Protein AF-A0A8J4CF54-F1 (afdb_monomer_lite)

Secondary structure (DSSP, 8-state):
-HHHHHHHTT-EEEEEEE-SSEEEEEEEEEETTEEEEEEEEEETT-S--EEEEEESSTTS--TTHHHHHHHHHHHHHTPPP----------SSS---S--PPSPPPPS-S------------

Foldseek 3Di:
DLVVLQVVLVKDFPDWDDDPFWTKTKIWHQDPQGIKIKIWIGGHPDPDIDMDIDGPDPPDDPVCPVVVSVVSSCVVVVHDDDPPPQVPPPPDDDDDDPDRDDDDDPPPDPPPPPPPDDDDDD

InterPro domains:
  IPR010865 Protein of unknown function DUF1499 [PF07386] (4-77)

pLDDT: mean 75.65, std 20.2, range [38.56, 96.75]

Sequence (122 aa):
MLAQAVEHLGGDVQKLEAGTSYGYVYVTWTSWQGTDDVEFLLPDGDNTVVLRSAARVQGVSDLGRNERRLEQIRLKLGWEEVPILRNRRRALFIVESPWDSFGPVPPTDPDYRYGIDLDEAQ

Structure (mmCIF, N/CA/C/O backbone):
data_AF-A0A8J4CF54-F1
#
_entry.id   AF-A0A8J4CF54-F1
#
loop_
_atom_site.group_PDB
_atom_site.id
_atom_site.type_symbol
_atom_site.label_atom_id
_atom_site.label_alt_id
_atom_site.label_comp_id
_atom_site.label_asym_id
_atom_site.label_entity_id
_atom_site.label_seq_id
_atom_site.pdbx_PDB_ins_code
_atom_site.Cartn_x
_atom_site.Cartn_y
_atom_site.Cartn_z
_atom_site.occupancy
_atom_site.B_iso_or_equiv
_atom_site.auth_seq_id
_atom_site.auth_comp_id
_atom_site.auth_asym_id
_atom_site.auth_atom_id
_atom_site.pdbx_PDB_model_num
ATOM 1 N N . MET A 1 1 ? 5.216 -1.254 14.827 1.00 82.94 1 MET A N 1
ATOM 2 C CA . MET A 1 1 ? 5.050 -2.564 14.161 1.00 82.94 1 MET A CA 1
ATOM 3 C C . MET A 1 1 ? 5.186 -2.452 12.643 1.00 82.94 1 MET A C 1
ATOM 5 O O . MET A 1 1 ? 6.191 -2.928 12.140 1.00 82.94 1 MET A O 1
ATOM 9 N N . LEU A 1 2 ? 4.278 -1.776 11.918 1.00 90.62 2 LEU A N 1
ATOM 10 C CA . LEU A 1 2 ? 4.358 -1.643 10.446 1.00 90.62 2 LEU A CA 1
ATOM 11 C C . LEU A 1 2 ? 5.651 -0.966 9.951 1.00 90.62 2 LEU A C 1
ATOM 13 O O . LEU A 1 2 ? 6.373 -1.565 9.163 1.00 90.62 2 LEU A O 1
ATOM 17 N N . ALA A 1 3 ? 5.983 0.228 10.456 1.00 91.81 3 ALA A N 1
ATOM 18 C CA . ALA A 1 3 ? 7.208 0.943 10.070 1.00 91.81 3 ALA A CA 1
ATOM 19 C C . ALA A 1 3 ? 8.478 0.090 10.279 1.00 91.81 3 ALA A C 1
ATOM 21 O O . ALA A 1 3 ? 9.272 -0.081 9.367 1.00 91.81 3 ALA A O 1
ATOM 22 N N . GLN A 1 4 ? 8.593 -0.572 11.433 1.00 92.88 4 GLN A N 1
ATOM 23 C CA . GLN A 1 4 ? 9.707 -1.482 11.732 1.00 92.88 4 GLN A CA 1
ATOM 24 C C . GLN A 1 4 ? 9.745 -2.710 10.806 1.00 92.88 4 GLN A C 1
ATOM 26 O O . GLN A 1 4 ? 10.817 -3.195 10.442 1.00 92.88 4 GLN A O 1
ATOM 31 N N . ALA A 1 5 ? 8.582 -3.263 10.442 1.00 93.69 5 ALA A N 1
ATOM 32 C CA . ALA A 1 5 ? 8.504 -4.390 9.516 1.00 93.69 5 ALA A CA 1
ATOM 33 C C . ALA A 1 5 ? 8.993 -3.992 8.120 1.00 93.69 5 ALA A C 1
ATOM 35 O O . ALA A 1 5 ? 9.751 -4.739 7.504 1.00 93.69 5 ALA A O 1
ATOM 36 N N . VAL A 1 6 ? 8.604 -2.799 7.676 1.00 94.81 6 VAL A N 1
ATOM 37 C CA . VAL A 1 6 ? 9.031 -2.177 6.424 1.00 94.81 6 VAL A CA 1
ATOM 38 C C . VAL A 1 6 ? 10.539 -1.913 6.403 1.00 94.81 6 VAL A C 1
ATOM 40 O O . VAL A 1 6 ? 11.215 -2.349 5.472 1.00 94.81 6 VAL A O 1
ATOM 43 N N . GLU A 1 7 ? 11.074 -1.260 7.434 1.00 94.81 7 GLU A N 1
ATOM 44 C CA . GLU A 1 7 ? 12.502 -0.931 7.546 1.00 94.81 7 GLU A CA 1
ATOM 45 C C . GLU A 1 7 ? 13.366 -2.193 7.529 1.00 94.81 7 GLU A C 1
ATOM 47 O O . GLU A 1 7 ? 14.383 -2.267 6.842 1.00 94.81 7 GLU A O 1
ATOM 52 N N . HIS A 1 8 ? 12.919 -3.249 8.212 1.00 94.38 8 HIS A N 1
ATOM 53 C CA . HIS A 1 8 ? 13.605 -4.537 8.191 1.00 94.38 8 HIS A CA 1
ATOM 54 C C . HIS A 1 8 ? 13.652 -5.186 6.800 1.00 94.38 8 HIS A C 1
ATOM 56 O O . HIS A 1 8 ? 14.567 -5.953 6.513 1.00 94.38 8 HIS A O 1
ATOM 62 N N . LEU A 1 9 ? 12.674 -4.900 5.941 1.00 94.12 9 LEU A N 1
ATOM 63 C CA . LEU A 1 9 ? 12.641 -5.361 4.551 1.00 94.12 9 LEU A CA 1
ATOM 64 C C . LEU A 1 9 ? 13.343 -4.375 3.599 1.00 94.12 9 LEU A C 1
ATOM 66 O O . LEU A 1 9 ? 13.176 -4.465 2.382 1.00 94.12 9 LEU A O 1
ATOM 70 N N . GLY A 1 10 ? 14.120 -3.428 4.136 1.00 94.75 10 GLY A N 1
ATOM 71 C CA . GLY A 1 10 ? 14.908 -2.459 3.373 1.00 94.75 10 GLY A CA 1
ATOM 72 C C . GLY A 1 10 ? 14.102 -1.292 2.804 1.00 94.75 10 GLY A C 1
ATOM 73 O O . GLY A 1 10 ? 14.557 -0.662 1.851 1.00 94.75 10 GLY A O 1
ATOM 74 N N . GLY A 1 11 ? 12.898 -1.048 3.327 1.00 95.00 11 GLY A N 1
ATOM 75 C CA . GLY A 1 11 ? 12.073 0.092 2.938 1.00 95.00 11 GLY A CA 1
ATOM 76 C C . GLY A 1 11 ? 12.439 1.334 3.730 1.00 95.00 11 GLY A C 1
ATOM 77 O O . GLY A 1 11 ? 12.752 1.244 4.913 1.00 95.00 11 GLY A O 1
ATOM 78 N N . ASP A 1 12 ? 12.367 2.489 3.083 1.00 96.62 12 ASP A N 1
ATOM 79 C CA . ASP A 1 12 ? 12.580 3.787 3.713 1.00 96.62 12 ASP A CA 1
ATOM 80 C C . ASP A 1 12 ? 11.232 4.476 3.939 1.00 96.62 12 ASP A C 1
ATOM 82 O O . ASP A 1 12 ? 10.486 4.729 2.983 1.00 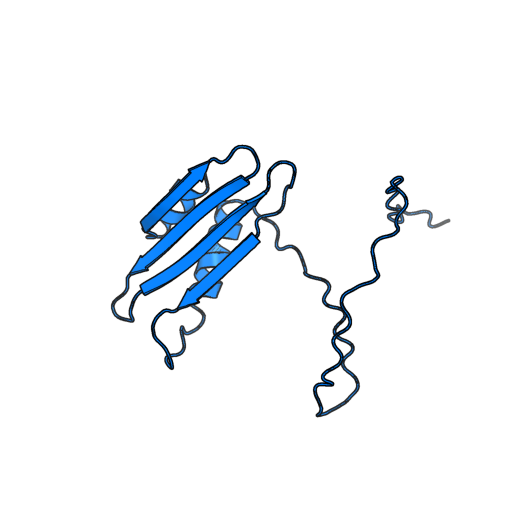96.62 12 ASP A O 1
ATOM 86 N N . VAL A 1 13 ? 10.893 4.738 5.204 1.00 96.56 13 VAL A N 1
ATOM 87 C CA . VAL A 1 13 ? 9.625 5.369 5.591 1.00 96.56 13 VAL A CA 1
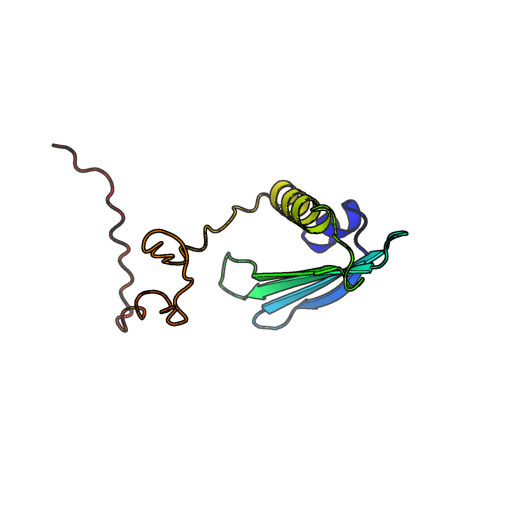ATOM 88 C C . VAL A 1 13 ? 9.731 6.870 5.348 1.00 96.56 13 VAL A C 1
ATOM 90 O O . VAL A 1 13 ? 10.333 7.607 6.121 1.00 96.56 13 VAL A O 1
ATOM 93 N N . GLN A 1 14 ? 9.104 7.331 4.271 1.00 95.81 14 GLN A N 1
ATOM 94 C CA . GLN A 1 14 ? 9.120 8.735 3.862 1.00 95.81 14 GLN A CA 1
ATOM 95 C C . GLN A 1 14 ? 8.110 9.581 4.639 1.00 95.81 14 GLN A C 1
ATOM 97 O O . GLN A 1 14 ? 8.338 10.764 4.890 1.00 95.81 14 GLN A O 1
ATOM 102 N N . LYS A 1 15 ? 6.954 8.999 4.978 1.00 92.56 15 LYS A N 1
ATOM 103 C CA . LYS A 1 15 ? 5.883 9.697 5.694 1.00 92.56 15 LYS A CA 1
ATOM 104 C C . LYS A 1 15 ? 5.213 8.756 6.676 1.00 92.56 15 LYS A C 1
ATOM 106 O O . LYS A 1 15 ? 4.868 7.630 6.325 1.00 92.56 15 LYS A O 1
ATOM 111 N N . LEU A 1 16 ? 4.992 9.257 7.883 1.00 94.06 16 LEU A N 1
ATOM 112 C CA . LEU A 1 16 ? 4.225 8.598 8.927 1.00 94.06 16 LEU A CA 1
ATOM 113 C C . LEU A 1 16 ? 3.257 9.629 9.506 1.00 94.06 16 LEU A C 1
ATOM 115 O O . LEU A 1 16 ? 3.684 10.603 10.122 1.00 94.06 16 LEU A O 1
ATOM 119 N N . GLU A 1 17 ? 1.964 9.423 9.298 1.00 89.81 17 GLU A N 1
ATOM 120 C CA . GLU A 1 17 ? 0.910 10.268 9.852 1.00 89.81 17 GLU A CA 1
ATOM 121 C C . GLU A 1 17 ? 0.014 9.439 10.763 1.00 89.81 17 GLU A C 1
ATOM 123 O O . GLU A 1 17 ? -0.466 8.371 10.387 1.00 89.81 17 GLU A O 1
ATOM 128 N N . ALA A 1 18 ? -0.215 9.953 11.966 1.00 87.12 18 ALA A N 1
ATOM 129 C CA . ALA A 1 18 ? -1.212 9.448 12.896 1.00 87.12 18 ALA A CA 1
ATOM 130 C C . ALA A 1 18 ? -2.298 10.520 13.020 1.00 87.12 18 ALA A C 1
ATOM 132 O O . ALA A 1 18 ? -2.208 11.429 13.846 1.00 87.12 18 ALA A O 1
ATOM 133 N N . GLY A 1 19 ? -3.268 10.465 12.111 1.00 80.19 19 GLY A N 1
ATOM 134 C CA . GLY A 1 19 ? -4.457 11.301 12.160 1.00 80.19 19 GLY A CA 1
ATOM 135 C C . GLY A 1 19 ? -5.432 10.818 13.231 1.00 80.19 19 GLY A C 1
ATOM 136 O O . GLY A 1 19 ? -5.297 9.732 13.787 1.00 80.19 19 GLY A O 1
ATOM 137 N N . THR A 1 20 ? -6.453 11.627 13.508 1.00 79.44 20 THR A N 1
ATOM 138 C CA . THR A 1 20 ? -7.489 11.284 14.496 1.00 79.44 20 THR A CA 1
ATOM 139 C C . THR A 1 20 ? -8.341 10.088 14.069 1.00 79.44 20 THR A C 1
ATOM 141 O O . THR A 1 20 ? -8.840 9.380 14.928 1.00 79.44 20 THR A O 1
ATOM 144 N N . SER A 1 21 ? -8.507 9.873 12.761 1.00 83.38 21 SER A N 1
ATOM 145 C CA . SER A 1 21 ? -9.370 8.829 12.191 1.00 83.38 21 SER A CA 1
ATOM 146 C C . SER A 1 21 ? -8.646 7.885 11.226 1.00 83.38 21 SER A C 1
ATOM 148 O O . SER A 1 21 ? -9.288 7.076 10.558 1.00 83.38 21 SER A O 1
ATOM 150 N N . TYR A 1 22 ? -7.323 8.013 11.090 1.00 85.81 22 TYR A N 1
ATOM 151 C CA . TYR A 1 22 ? -6.526 7.135 10.239 1.00 85.81 22 TYR A CA 1
ATOM 152 C C . TYR A 1 22 ? -5.038 7.193 10.593 1.00 85.81 22 TYR A C 1
ATOM 154 O O . TYR A 1 22 ? -4.504 8.239 10.960 1.00 85.81 22 TYR A O 1
ATOM 162 N N . GLY A 1 23 ? -4.346 6.079 10.396 1.00 89.31 23 GLY A N 1
ATOM 163 C CA . GLY A 1 23 ? -2.905 6.031 10.205 1.00 89.31 23 GLY A CA 1
ATOM 164 C C . GLY A 1 23 ? -2.567 6.022 8.718 1.00 89.31 23 GLY A C 1
ATOM 165 O O . GLY A 1 23 ? -3.253 5.386 7.920 1.00 89.31 23 GLY A O 1
ATOM 166 N N . TYR A 1 24 ? -1.499 6.707 8.331 1.00 92.62 24 TYR A N 1
ATOM 167 C CA . TYR A 1 24 ? -0.976 6.660 6.970 1.00 92.62 24 TYR A CA 1
ATOM 168 C C . TYR A 1 24 ? 0.539 6.476 6.987 1.00 92.62 24 TYR A C 1
ATOM 170 O O . TYR A 1 24 ? 1.255 7.160 7.723 1.00 92.62 24 TYR A O 1
ATOM 178 N N . VAL A 1 25 ? 1.029 5.540 6.176 1.00 95.06 25 VAL A N 1
ATOM 179 C CA . VAL A 1 25 ? 2.459 5.264 6.023 1.00 95.06 25 VAL A CA 1
ATOM 180 C C . VAL A 1 25 ? 2.810 5.252 4.546 1.00 95.06 25 VAL A C 1
ATOM 182 O O . VAL A 1 25 ? 2.261 4.466 3.777 1.00 95.06 25 VAL A O 1
ATOM 185 N N . TYR A 1 26 ? 3.753 6.101 4.161 1.00 95.94 26 TYR A N 1
ATOM 186 C CA . TYR A 1 26 ? 4.313 6.142 2.819 1.00 95.94 26 TYR A CA 1
ATOM 187 C C . TYR A 1 26 ? 5.754 5.658 2.851 1.00 95.94 26 TYR A C 1
ATOM 189 O O . TYR A 1 26 ? 6.563 6.119 3.663 1.00 95.94 26 TYR A O 1
ATOM 197 N N . VAL A 1 27 ? 6.065 4.723 1.962 1.00 96.75 27 VAL A N 1
ATOM 198 C CA . VAL A 1 27 ? 7.330 4.001 1.959 1.00 96.75 27 VAL A CA 1
ATOM 199 C C . VAL A 1 27 ? 7.881 3.912 0.550 1.00 96.75 27 VAL A C 1
ATOM 201 O O . VAL A 1 27 ? 7.140 3.692 -0.409 1.00 96.75 27 VAL A O 1
ATOM 204 N N . THR A 1 28 ? 9.200 4.006 0.437 1.00 96.06 28 THR A N 1
ATOM 205 C CA . THR A 1 28 ? 9.920 3.773 -0.813 1.00 96.06 28 THR A CA 1
ATOM 206 C C . THR A 1 28 ? 10.969 2.681 -0.676 1.00 96.06 28 THR A C 1
ATOM 208 O O . THR A 1 28 ? 11.653 2.596 0.339 1.00 96.06 28 THR A O 1
ATOM 211 N N . TRP A 1 29 ? 11.169 1.903 -1.737 1.00 94.50 29 TRP A N 1
ATOM 212 C CA . TRP A 1 29 ? 12.330 1.028 -1.896 1.00 94.50 29 TRP A CA 1
ATOM 213 C C . TRP A 1 29 ? 13.136 1.479 -3.098 1.00 94.50 29 TRP A C 1
ATOM 215 O O . TRP A 1 29 ? 12.645 1.434 -4.224 1.00 94.50 29 TRP A O 1
ATOM 225 N N . THR A 1 30 ? 14.386 1.866 -2.873 1.00 91.69 30 THR A N 1
ATOM 226 C CA . THR A 1 30 ? 15.291 2.258 -3.954 1.00 91.69 30 THR A CA 1
ATOM 227 C C . THR A 1 30 ? 16.210 1.100 -4.307 1.00 91.69 30 THR A C 1
ATOM 229 O O . THR A 1 30 ? 16.880 0.524 -3.454 1.00 91.69 30 THR A O 1
ATOM 232 N N . SER A 1 31 ? 16.242 0.762 -5.590 1.00 85.94 31 SER A N 1
ATOM 233 C CA . SER A 1 31 ? 17.119 -0.256 -6.159 1.00 85.94 31 SER A CA 1
ATOM 234 C C . SER A 1 31 ? 17.827 0.290 -7.397 1.00 85.94 31 SER A C 1
ATOM 236 O O . SER A 1 31 ? 17.516 1.376 -7.886 1.00 85.94 31 SER A O 1
ATOM 238 N N . TRP A 1 32 ? 18.747 -0.492 -7.961 1.00 83.62 32 TRP A N 1
ATOM 239 C CA . TRP A 1 32 ? 19.384 -0.150 -9.235 1.00 83.62 32 TRP A CA 1
ATOM 240 C C . TRP A 1 32 ? 18.383 -0.051 -10.402 1.00 83.62 32 TRP A C 1
ATOM 242 O O . TRP A 1 32 ? 18.652 0.641 -11.378 1.00 83.62 32 TRP A O 1
ATOM 252 N N . GLN A 1 33 ? 17.223 -0.712 -10.296 1.00 80.56 33 GLN A N 1
ATOM 253 C CA . GLN A 1 33 ? 16.143 -0.673 -11.291 1.00 80.56 33 GLN A CA 1
ATOM 254 C C . GLN A 1 33 ? 15.166 0.484 -11.057 1.00 80.56 33 GLN A C 1
ATOM 256 O O . GLN A 1 33 ? 14.115 0.504 -11.684 1.00 80.56 33 GLN A O 1
ATOM 261 N N . GLY A 1 34 ? 15.475 1.410 -10.146 1.00 85.75 34 GLY A N 1
ATOM 262 C CA . GLY A 1 34 ? 14.625 2.538 -9.775 1.00 85.75 34 GLY A CA 1
ATOM 263 C C . GLY A 1 34 ? 13.949 2.372 -8.416 1.00 85.75 34 GLY A C 1
ATOM 264 O O . GLY A 1 34 ? 14.294 1.487 -7.625 1.00 85.75 34 GLY A O 1
ATOM 265 N N . THR A 1 35 ? 13.007 3.275 -8.145 1.00 90.50 35 THR A N 1
ATOM 266 C CA . THR A 1 35 ? 12.306 3.376 -6.863 1.00 90.50 35 THR A CA 1
ATOM 267 C C . THR A 1 35 ? 10.891 2.827 -6.981 1.00 90.50 35 THR A C 1
ATOM 269 O O . THR A 1 35 ? 10.129 3.244 -7.850 1.00 90.50 35 THR A O 1
ATOM 272 N N . ASP A 1 36 ? 10.533 1.921 -6.085 1.00 91.50 36 ASP A N 1
ATOM 273 C CA . ASP A 1 36 ? 9.162 1.461 -5.893 1.00 91.50 36 ASP A CA 1
ATOM 274 C C . ASP A 1 36 ? 8.544 2.248 -4.736 1.00 91.50 36 ASP A C 1
ATOM 276 O O . ASP A 1 36 ? 9.243 2.561 -3.767 1.00 91.50 36 ASP A O 1
ATOM 280 N N . ASP A 1 37 ? 7.251 2.542 -4.803 1.00 92.94 37 ASP A N 1
ATOM 281 C CA . ASP A 1 37 ? 6.503 3.117 -3.693 1.00 92.94 37 ASP A CA 1
ATOM 282 C C . ASP A 1 37 ? 5.351 2.232 -3.218 1.00 92.94 37 ASP A C 1
ATOM 284 O O . ASP A 1 37 ? 4.754 1.451 -3.966 1.00 92.94 37 ASP A O 1
ATOM 288 N N . VAL A 1 38 ? 5.072 2.344 -1.918 1.00 94.88 38 VAL A N 1
ATOM 289 C CA . VAL A 1 38 ? 3.936 1.713 -1.253 1.00 94.88 38 VAL A CA 1
ATOM 290 C C . VAL A 1 38 ? 3.298 2.706 -0.288 1.00 94.88 38 VAL A C 1
ATOM 292 O O . VAL A 1 38 ? 3.983 3.347 0.510 1.00 94.88 38 VAL A O 1
ATOM 295 N N . GLU A 1 39 ? 1.977 2.800 -0.344 1.00 94.81 39 GLU A N 1
ATOM 296 C CA . GLU A 1 39 ? 1.144 3.541 0.595 1.00 94.81 39 GLU A CA 1
ATOM 297 C C . GLU A 1 39 ? 0.300 2.563 1.410 1.00 94.81 39 GLU A C 1
ATOM 299 O O . GLU A 1 39 ? -0.341 1.671 0.847 1.00 94.81 39 GLU A O 1
ATOM 304 N N . PHE A 1 40 ? 0.268 2.767 2.724 1.00 94.12 40 PHE A N 1
ATOM 305 C CA . PHE A 1 40 ? -0.607 2.069 3.656 1.00 94.12 40 PHE A CA 1
ATOM 306 C C . PHE A 1 40 ? -1.551 3.077 4.298 1.00 94.12 40 PHE A C 1
ATOM 308 O O . PHE A 1 40 ? -1.100 4.050 4.904 1.00 94.12 40 PHE A O 1
ATOM 315 N N . LEU A 1 41 ? -2.848 2.818 4.205 1.00 92.25 41 LEU A N 1
ATOM 316 C CA . LEU A 1 41 ? -3.891 3.530 4.929 1.00 92.25 41 LEU A CA 1
ATOM 317 C C . LEU A 1 41 ? -4.505 2.566 5.946 1.00 92.25 41 LEU A C 1
ATOM 319 O O . LEU A 1 41 ? -4.980 1.492 5.581 1.00 92.25 41 LEU A O 1
ATOM 323 N N . LEU A 1 42 ? -4.474 2.965 7.211 1.00 90.94 42 LEU A N 1
ATOM 324 C CA . LEU A 1 42 ? -5.004 2.237 8.355 1.00 90.94 42 LEU A CA 1
ATOM 325 C C . LEU A 1 42 ? -6.204 3.036 8.881 1.00 90.94 42 LEU A C 1
ATOM 327 O O . LEU A 1 42 ? -5.989 3.989 9.631 1.00 90.94 42 LEU A O 1
ATOM 331 N N . PRO A 1 43 ? -7.440 2.750 8.447 1.00 85.81 43 PRO A N 1
ATOM 332 C CA . PRO A 1 43 ? -8.615 3.466 8.930 1.00 85.81 43 PRO A CA 1
ATOM 333 C C . PRO A 1 43 ? -8.808 3.231 10.432 1.00 85.81 43 PRO A C 1
ATOM 335 O O . PRO A 1 43 ? -8.562 2.135 10.930 1.00 85.81 43 PRO A O 1
ATOM 338 N N . ASP A 1 44 ? -9.249 4.253 11.162 1.00 82.06 44 ASP A N 1
ATOM 339 C CA . ASP A 1 44 ? -9.636 4.076 12.561 1.00 82.06 44 ASP A CA 1
ATOM 340 C C . ASP A 1 44 ? -10.922 3.243 12.667 1.00 82.06 44 ASP A C 1
ATOM 342 O O . ASP A 1 44 ? -11.836 3.378 11.851 1.00 82.06 44 ASP A O 1
ATOM 346 N N . GLY A 1 45 ? -10.985 2.368 13.671 1.00 81.19 45 GLY A N 1
ATOM 347 C CA . GLY A 1 45 ? -12.121 1.469 13.892 1.00 81.19 45 GLY A CA 1
ATOM 348 C C . GLY A 1 45 ? -12.282 0.326 12.878 1.00 81.19 45 GLY A C 1
ATOM 349 O O . GLY A 1 45 ? -13.280 -0.389 12.956 1.00 81.19 45 GLY A O 1
ATOM 350 N N . ASP A 1 46 ? -11.329 0.125 11.963 1.00 81.88 46 ASP A N 1
ATOM 351 C CA . ASP A 1 46 ? -11.313 -0.994 11.015 1.00 81.88 46 ASP A CA 1
ATOM 352 C C . ASP A 1 46 ? -10.072 -1.881 11.236 1.00 81.88 46 ASP A C 1
ATOM 354 O O . ASP A 1 46 ? -8.986 -1.403 11.561 1.00 81.88 46 ASP A O 1
ATOM 358 N N . ASN A 1 47 ? -10.232 -3.190 11.046 1.00 85.94 47 ASN A N 1
ATOM 359 C CA . ASN A 1 47 ? -9.141 -4.166 11.075 1.00 85.94 47 ASN A CA 1
ATOM 360 C C . ASN A 1 47 ? -8.515 -4.387 9.688 1.00 85.94 47 ASN A C 1
ATOM 362 O O . ASN A 1 47 ? -7.621 -5.224 9.544 1.00 85.94 47 ASN A O 1
ATOM 366 N N . THR A 1 48 ? -8.978 -3.672 8.661 1.00 87.06 48 THR A N 1
ATOM 367 C CA . THR A 1 48 ? -8.399 -3.726 7.318 1.00 87.06 48 THR A CA 1
ATOM 368 C C . THR A 1 48 ? -7.312 -2.672 7.107 1.00 87.06 48 THR A C 1
ATOM 370 O O . THR A 1 48 ? -7.329 -1.583 7.676 1.00 87.06 48 THR A O 1
ATOM 373 N N . VAL A 1 49 ? -6.342 -2.998 6.250 1.00 88.69 49 VAL A N 1
ATOM 374 C CA . VAL A 1 49 ? -5.330 -2.049 5.773 1.00 88.69 49 VAL A CA 1
ATOM 375 C C . VAL A 1 49 ? -5.484 -1.911 4.269 1.00 88.69 49 VAL A C 1
ATOM 377 O O . VAL A 1 49 ? -5.363 -2.886 3.526 1.00 88.69 49 VAL A O 1
ATOM 380 N N . VAL A 1 50 ? -5.730 -0.688 3.806 1.00 89.69 50 VAL A N 1
ATOM 381 C CA . VAL A 1 50 ? -5.784 -0.387 2.376 1.00 89.69 50 VAL A CA 1
ATOM 382 C C . VAL A 1 50 ? -4.369 -0.108 1.899 1.00 89.69 50 VAL A C 1
ATOM 384 O O . VAL A 1 50 ? -3.691 0.779 2.416 1.00 89.69 50 VAL A O 1
ATOM 387 N N . LEU A 1 51 ? -3.928 -0.860 0.894 1.00 90.19 51 LEU A N 1
ATOM 388 C CA . LEU A 1 51 ? -2.582 -0.754 0.345 1.00 90.19 51 LEU A CA 1
ATOM 389 C C . LEU A 1 51 ? -2.604 -0.375 -1.136 1.00 90.19 51 LEU A C 1
ATOM 391 O O . LEU A 1 51 ? -3.461 -0.823 -1.903 1.00 90.19 51 LEU A O 1
ATOM 395 N N . ARG A 1 52 ? -1.636 0.440 -1.547 1.00 90.06 52 ARG A N 1
ATOM 396 C CA . ARG A 1 52 ? -1.356 0.754 -2.953 1.00 90.06 52 ARG A CA 1
ATOM 397 C C . ARG A 1 52 ? 0.138 0.646 -3.179 1.00 90.06 52 ARG A C 1
ATOM 399 O O . ARG A 1 52 ? 0.907 1.130 -2.361 1.00 90.06 52 ARG A O 1
ATOM 406 N N . SER A 1 53 ? 0.552 0.017 -4.273 1.00 90.75 53 SER A N 1
ATOM 407 C CA . SER A 1 53 ? 1.964 -0.084 -4.638 1.00 90.75 53 SER A CA 1
ATOM 408 C C . SER A 1 53 ? 2.152 0.174 -6.122 1.00 90.75 53 SER A C 1
ATOM 410 O O . SER A 1 53 ? 1.345 -0.284 -6.934 1.00 90.75 53 SER A O 1
ATOM 412 N N . ALA A 1 54 ? 3.219 0.887 -6.472 1.00 86.88 54 ALA A N 1
ATOM 413 C CA . ALA A 1 54 ? 3.630 1.087 -7.849 1.00 86.88 54 ALA A CA 1
ATOM 414 C C . ALA A 1 54 ? 5.156 0.978 -7.994 1.00 86.88 54 ALA A C 1
ATOM 416 O O . ALA A 1 54 ? 5.934 1.243 -7.077 1.00 86.88 54 ALA A O 1
ATOM 417 N N . ALA A 1 55 ? 5.595 0.541 -9.173 1.00 85.19 55 ALA A N 1
ATOM 418 C CA . ALA A 1 55 ? 6.977 0.699 -9.607 1.00 85.19 55 ALA A CA 1
ATOM 419 C C . ALA A 1 55 ? 7.069 2.024 -10.374 1.00 85.19 55 ALA A C 1
ATOM 421 O O . ALA A 1 55 ? 6.290 2.249 -11.304 1.00 85.19 55 ALA A O 1
ATOM 422 N N . ARG A 1 56 ? 7.997 2.920 -10.014 1.00 78.50 56 ARG A N 1
ATOM 423 C CA . ARG A 1 56 ? 8.082 4.243 -10.670 1.00 78.50 56 ARG A CA 1
ATOM 424 C C . ARG A 1 56 ? 8.724 4.203 -12.047 1.00 78.50 56 ARG A C 1
ATOM 426 O O . ARG A 1 56 ? 8.591 5.157 -12.811 1.00 78.50 56 ARG A O 1
ATOM 433 N N . VAL A 1 57 ? 9.432 3.124 -12.372 1.00 8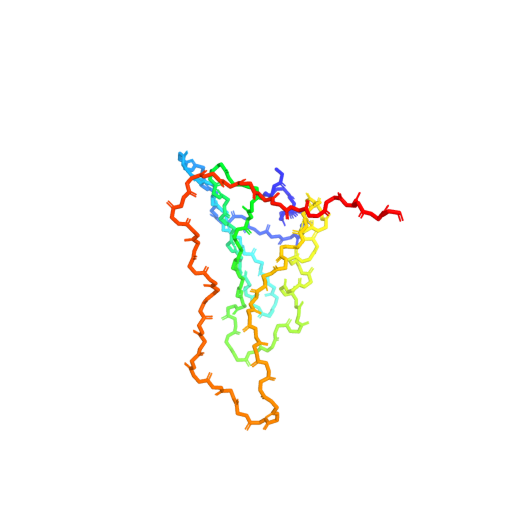0.25 57 VAL A N 1
ATOM 434 C CA . VAL A 1 57 ? 10.008 2.962 -13.705 1.00 80.25 57 VAL A CA 1
ATOM 435 C C . VAL A 1 57 ? 8.916 2.524 -14.667 1.00 80.25 57 VAL A C 1
ATOM 437 O O . VAL A 1 57 ? 8.454 1.387 -14.648 1.00 80.25 57 VAL A O 1
ATOM 440 N N . GLN A 1 58 ? 8.500 3.459 -15.517 1.00 74.62 58 GLN A N 1
ATOM 441 C CA . GLN A 1 58 ? 7.490 3.201 -16.533 1.00 74.62 58 GLN A CA 1
ATOM 442 C C . GLN A 1 58 ? 8.019 2.251 -17.613 1.00 74.62 58 GLN A C 1
ATOM 444 O O . GLN A 1 58 ? 9.161 2.360 -18.055 1.00 74.62 58 GLN A O 1
ATOM 449 N N . GLY A 1 59 ? 7.159 1.336 -18.065 1.00 74.38 59 GLY A N 1
ATOM 450 C CA . GLY A 1 59 ? 7.437 0.453 -19.201 1.00 74.38 59 GLY A CA 1
ATOM 451 C C . GLY A 1 59 ? 8.398 -0.706 -18.917 1.00 74.38 59 GLY A C 1
ATOM 452 O O . GLY A 1 59 ? 8.699 -1.468 -19.833 1.00 74.38 59 GLY A O 1
ATOM 453 N N . VAL A 1 60 ? 8.856 -0.874 -17.673 1.00 78.88 60 VAL A N 1
ATOM 454 C CA . VAL A 1 60 ? 9.716 -1.990 -17.259 1.00 78.88 60 VAL A CA 1
ATOM 455 C C . VAL A 1 60 ? 8.935 -2.893 -16.312 1.00 78.88 60 VAL A C 1
ATOM 457 O O . VAL A 1 60 ? 8.343 -2.426 -15.345 1.00 78.88 60 VAL A O 1
ATOM 460 N N . SER A 1 61 ? 8.927 -4.195 -16.600 1.00 79.94 61 SER A N 1
ATOM 461 C CA . SER A 1 61 ? 8.324 -5.185 -15.704 1.00 79.94 61 SER A CA 1
ATOM 462 C C . SER A 1 61 ? 9.067 -5.213 -14.367 1.00 79.94 61 SER A C 1
ATOM 464 O O . SER A 1 61 ? 10.297 -5.279 -14.337 1.00 79.94 61 SER A O 1
ATOM 466 N N . ASP A 1 62 ? 8.323 -5.204 -13.262 1.00 82.44 62 ASP A N 1
ATOM 467 C CA . ASP A 1 62 ? 8.870 -5.305 -11.905 1.00 82.44 62 ASP A CA 1
ATOM 468 C C . ASP A 1 62 ? 9.274 -6.746 -11.531 1.00 82.44 62 ASP A C 1
ATOM 470 O O . ASP A 1 62 ? 9.864 -6.970 -10.473 1.00 82.44 62 ASP A O 1
ATOM 474 N N . LEU A 1 63 ? 8.962 -7.722 -12.397 1.00 85.12 63 LEU A N 1
ATOM 475 C CA . LEU A 1 63 ? 9.182 -9.158 -12.197 1.00 85.12 63 LEU A CA 1
ATOM 476 C C . LEU A 1 63 ? 8.573 -9.694 -10.883 1.00 85.12 63 LEU A C 1
ATOM 478 O O . LEU A 1 63 ? 9.121 -10.619 -10.272 1.00 85.12 63 LEU A O 1
ATOM 482 N N . GLY A 1 64 ? 7.457 -9.108 -10.433 1.00 87.06 64 GLY A N 1
ATOM 483 C CA . GLY A 1 64 ? 6.758 -9.488 -9.201 1.00 87.06 64 GLY A CA 1
ATOM 484 C C . GLY A 1 64 ? 7.493 -9.078 -7.922 1.00 87.06 64 GLY A C 1
ATOM 485 O O . GLY A 1 64 ? 7.239 -9.626 -6.847 1.00 87.06 64 GLY A O 1
ATOM 486 N N . ARG A 1 65 ? 8.448 -8.144 -8.005 1.00 88.31 65 ARG A N 1
ATOM 487 C CA . ARG A 1 65 ? 9.209 -7.669 -6.841 1.00 88.31 65 ARG A CA 1
ATOM 488 C C . ARG A 1 65 ? 8.300 -7.012 -5.803 1.00 88.31 65 ARG A C 1
ATOM 490 O O . ARG A 1 65 ? 8.457 -7.296 -4.615 1.00 88.31 65 ARG A O 1
ATOM 497 N N . ASN A 1 66 ? 7.357 -6.174 -6.239 1.00 89.38 66 ASN A N 1
ATOM 498 C CA . ASN A 1 66 ? 6.425 -5.512 -5.327 1.00 89.38 66 ASN A CA 1
ATOM 499 C C . ASN A 1 66 ? 5.467 -6.520 -4.692 1.00 89.38 66 ASN A C 1
ATOM 501 O O . ASN A 1 66 ? 5.296 -6.502 -3.478 1.00 89.38 66 ASN A O 1
ATOM 505 N N . GLU A 1 67 ? 4.928 -7.453 -5.476 1.00 90.19 67 GLU A N 1
ATOM 506 C CA . GLU A 1 67 ? 4.061 -8.526 -4.976 1.00 90.19 67 GLU A CA 1
ATOM 507 C C . GLU A 1 67 ? 4.743 -9.344 -3.868 1.00 90.19 67 GLU A C 1
ATOM 509 O O . GLU A 1 67 ? 4.228 -9.438 -2.755 1.00 90.19 67 GLU A O 1
ATOM 514 N N . ARG A 1 68 ? 5.960 -9.848 -4.117 1.00 92.12 68 ARG A N 1
ATOM 515 C CA . ARG A 1 68 ? 6.727 -10.619 -3.120 1.00 92.12 68 ARG A CA 1
ATOM 516 C C . ARG A 1 68 ? 7.009 -9.822 -1.852 1.00 92.12 68 ARG A C 1
ATOM 518 O O . ARG A 1 68 ? 7.000 -10.377 -0.758 1.00 92.12 68 ARG A O 1
ATOM 525 N N . ARG A 1 69 ? 7.286 -8.527 -1.992 1.00 92.69 69 ARG A N 1
ATOM 526 C CA . ARG A 1 69 ? 7.557 -7.642 -0.858 1.00 92.69 69 ARG A CA 1
ATOM 527 C C . ARG A 1 69 ? 6.307 -7.428 -0.010 1.00 92.69 69 ARG A C 1
ATOM 529 O O . ARG A 1 69 ? 6.388 -7.508 1.212 1.00 92.69 69 ARG A O 1
ATOM 536 N N . LEU A 1 70 ? 5.166 -7.168 -0.643 1.00 92.62 70 LEU A N 1
ATOM 537 C CA . LEU A 1 70 ? 3.894 -7.012 0.061 1.00 92.62 70 LEU A CA 1
ATOM 538 C C . LEU A 1 70 ? 3.512 -8.305 0.787 1.00 92.62 70 LEU A C 1
ATOM 540 O O . LEU A 1 70 ? 3.109 -8.251 1.946 1.00 92.62 70 LEU A O 1
ATOM 544 N N . GLU A 1 71 ? 3.753 -9.456 0.163 1.00 93.25 71 GLU A N 1
ATOM 545 C CA . GLU A 1 71 ? 3.558 -10.764 0.788 1.00 93.25 71 GLU A CA 1
ATOM 546 C C . GLU A 1 71 ? 4.471 -10.969 2.010 1.00 93.25 71 GLU A C 1
ATOM 548 O O . GLU A 1 71 ? 4.024 -11.413 3.066 1.00 93.25 71 GLU A O 1
ATOM 553 N N . GLN A 1 72 ? 5.744 -10.572 1.932 1.00 94.81 72 GLN A N 1
ATOM 554 C CA . GLN A 1 72 ? 6.657 -10.616 3.081 1.00 94.81 72 GLN A CA 1
ATOM 555 C C . GLN A 1 72 ? 6.210 -9.703 4.228 1.00 94.81 72 GLN A C 1
ATOM 557 O O . GLN A 1 72 ? 6.304 -10.097 5.392 1.00 94.81 72 GLN A O 1
ATOM 562 N N . ILE A 1 73 ? 5.716 -8.499 3.919 1.00 94.31 73 ILE A N 1
ATOM 563 C CA . ILE A 1 73 ? 5.156 -7.575 4.917 1.00 94.31 73 ILE A CA 1
ATOM 564 C C . ILE A 1 73 ? 3.938 -8.214 5.585 1.00 94.31 73 ILE A C 1
ATOM 566 O O . ILE A 1 73 ? 3.863 -8.240 6.815 1.00 94.31 73 ILE A O 1
ATOM 570 N N . ARG A 1 74 ? 3.029 -8.782 4.785 1.00 93.62 74 ARG A N 1
ATOM 571 C CA . ARG A 1 74 ? 1.825 -9.472 5.251 1.00 93.62 74 ARG A CA 1
ATOM 572 C C . ARG A 1 74 ? 2.175 -10.607 6.214 1.00 93.62 74 ARG A C 1
ATOM 574 O O . ARG A 1 74 ? 1.700 -10.611 7.348 1.00 93.62 74 ARG A O 1
ATOM 581 N N . LEU A 1 75 ? 3.061 -11.517 5.802 1.00 93.50 75 LEU A N 1
ATOM 582 C CA . LEU A 1 75 ? 3.521 -12.641 6.625 1.00 93.50 75 LEU A CA 1
ATOM 583 C C . LEU A 1 75 ? 4.193 -12.170 7.919 1.00 93.50 75 LEU A C 1
ATOM 585 O O . LEU A 1 75 ? 3.934 -12.721 8.987 1.00 93.50 75 LEU A O 1
ATOM 589 N N . LYS A 1 76 ? 5.029 -11.129 7.847 1.00 93.75 76 LYS A N 1
ATOM 590 C CA . LYS A 1 76 ? 5.743 -10.595 9.012 1.00 93.75 76 LYS A CA 1
ATOM 591 C C . LYS A 1 76 ? 4.813 -9.955 10.043 1.00 93.75 76 LYS A C 1
ATOM 593 O O . LYS A 1 76 ? 5.101 -10.005 11.237 1.00 93.75 76 LYS A O 1
ATOM 598 N N . LEU A 1 77 ? 3.733 -9.331 9.585 1.00 92.88 77 LEU A N 1
ATOM 599 C CA . LEU A 1 77 ? 2.740 -8.688 10.443 1.00 92.88 77 LEU A CA 1
ATOM 600 C C . LEU A 1 77 ? 1.607 -9.634 10.859 1.00 92.88 77 LEU A C 1
ATOM 602 O O . LEU A 1 77 ? 0.776 -9.242 11.673 1.00 92.88 77 LEU A O 1
ATOM 606 N N . GLY A 1 78 ? 1.586 -10.864 10.335 1.00 92.12 78 GLY A N 1
ATOM 607 C CA . GLY A 1 78 ? 0.519 -11.829 10.591 1.00 92.12 78 GLY A CA 1
ATOM 608 C C . GLY A 1 78 ? -0.819 -11.409 9.983 1.00 92.12 78 GLY A C 1
ATOM 609 O O . GLY A 1 78 ? -1.867 -11.756 10.518 1.00 92.12 78 GLY A O 1
ATOM 610 N N . TRP A 1 79 ? -0.794 -10.624 8.905 1.00 91.56 79 TRP A N 1
ATOM 611 C CA . TRP A 1 79 ? -2.002 -10.159 8.235 1.00 91.56 79 TRP A CA 1
ATOM 612 C C . TRP A 1 79 ? -2.611 -11.259 7.367 1.00 91.56 79 TRP A C 1
ATOM 614 O O . TRP A 1 79 ? -1.911 -12.008 6.679 1.00 91.56 79 TRP A O 1
ATOM 624 N N . GLU A 1 80 ? -3.933 -11.327 7.364 1.00 88.25 80 GLU A N 1
ATOM 625 C CA . GLU A 1 80 ? -4.680 -12.169 6.440 1.00 88.25 80 GLU A CA 1
ATOM 626 C C . GLU A 1 80 ? -4.942 -11.402 5.140 1.00 88.25 80 GLU A C 1
ATOM 628 O O . GLU A 1 80 ? -5.157 -10.188 5.148 1.00 88.25 80 GLU A O 1
ATOM 633 N N . GLU A 1 81 ? -4.875 -12.095 4.004 1.00 83.44 81 GLU A N 1
ATOM 634 C CA . GLU A 1 81 ? -5.315 -11.507 2.743 1.00 83.44 81 GLU A CA 1
ATOM 635 C C . GLU A 1 81 ? -6.841 -11.446 2.759 1.00 83.44 81 GLU A C 1
ATOM 637 O O . GLU A 1 81 ? -7.498 -12.474 2.878 1.00 83.44 81 GLU A O 1
ATOM 642 N N . VAL A 1 82 ? -7.412 -10.248 2.628 1.00 77.62 82 VAL A N 1
ATOM 643 C CA . VAL A 1 82 ? -8.858 -10.107 2.447 1.00 77.62 82 VAL A CA 1
ATOM 644 C C . VAL A 1 82 ? -9.175 -10.476 0.998 1.00 77.62 82 VAL A C 1
ATOM 646 O O . VAL A 1 82 ? -8.822 -9.702 0.098 1.00 77.62 82 VAL A O 1
ATOM 649 N N . PRO A 1 83 ? -9.845 -11.613 0.722 1.00 68.19 83 PRO A N 1
ATOM 650 C CA . PRO A 1 83 ? -10.250 -11.925 -0.633 1.00 68.19 83 PRO A CA 1
ATOM 651 C C . PRO A 1 83 ? -11.286 -10.885 -1.050 1.00 68.19 83 PRO A C 1
ATOM 653 O O . PRO A 1 83 ? -12.433 -10.900 -0.601 1.00 68.19 83 PRO A O 1
ATOM 656 N N . ILE A 1 84 ? -10.898 -9.954 -1.920 1.00 60.41 84 ILE A N 1
ATOM 657 C CA . ILE A 1 84 ? -11.877 -9.062 -2.530 1.00 60.41 84 ILE A CA 1
ATOM 658 C C . ILE A 1 84 ? -12.735 -9.948 -3.431 1.00 60.41 84 ILE A C 1
ATOM 660 O O . ILE A 1 84 ? -12.316 -10.309 -4.536 1.00 60.41 84 ILE A O 1
ATOM 664 N N . LEU A 1 85 ? -13.942 -10.283 -2.970 1.00 47.81 85 LEU A N 1
ATOM 665 C CA . LEU A 1 85 ? -14.993 -10.897 -3.776 1.00 47.81 85 LEU A CA 1
ATOM 666 C C . LEU A 1 85 ? -15.448 -9.886 -4.836 1.00 47.81 85 LEU A C 1
ATOM 668 O O . LEU A 1 85 ? -16.531 -9.309 -4.776 1.00 47.81 85 LEU A O 1
ATOM 672 N N . ARG A 1 86 ? -14.598 -9.634 -5.835 1.00 43.34 86 ARG A N 1
ATOM 673 C CA . ARG A 1 86 ? -15.038 -9.009 -7.076 1.00 43.34 86 ARG A CA 1
ATOM 674 C C . ARG A 1 86 ? -15.932 -10.032 -7.746 1.00 43.34 86 ARG A C 1
ATOM 676 O O . ARG A 1 86 ? -15.473 -11.129 -8.063 1.00 43.34 86 ARG A O 1
ATOM 683 N N . ASN A 1 87 ? -17.189 -9.677 -7.964 1.00 41.78 87 ASN A N 1
ATOM 684 C CA . ASN A 1 87 ? -18.161 -10.521 -8.642 1.00 41.78 87 ASN A CA 1
ATOM 685 C C . ASN A 1 87 ? -17.814 -10.592 -10.146 1.00 41.78 87 ASN A C 1
ATOM 687 O O . ASN A 1 87 ? -18.508 -10.047 -10.998 1.00 41.78 87 ASN A O 1
ATOM 691 N N . ARG A 1 88 ? -16.682 -11.221 -10.491 1.00 44.59 88 ARG A N 1
ATOM 692 C CA . ARG A 1 88 ? -16.236 -11.408 -11.874 1.00 44.59 88 ARG A CA 1
ATOM 693 C C . ARG A 1 88 ? -17.104 -12.495 -12.497 1.00 44.59 88 ARG A C 1
ATOM 695 O O . ARG A 1 88 ? -16.734 -13.669 -12.496 1.00 44.59 88 ARG A O 1
ATOM 702 N N . ARG A 1 89 ? -18.257 -12.133 -13.061 1.00 42.38 89 ARG A N 1
ATOM 703 C CA . ARG A 1 89 ? -18.950 -13.032 -13.991 1.00 42.38 89 ARG A CA 1
ATOM 704 C C . ARG A 1 89 ? -18.090 -13.158 -15.247 1.00 42.38 89 ARG A C 1
ATOM 706 O O . ARG A 1 89 ? -18.160 -12.326 -16.145 1.00 42.38 89 ARG A O 1
ATOM 713 N N . ARG A 1 90 ? -17.277 -14.216 -15.316 1.00 43.47 90 ARG A N 1
ATOM 714 C CA . ARG A 1 90 ? -16.716 -14.709 -16.579 1.00 43.47 90 ARG A CA 1
ATOM 715 C C . ARG A 1 90 ? -17.874 -15.232 -17.427 1.00 43.47 90 ARG A C 1
ATOM 717 O O . ARG A 1 90 ? -18.208 -16.411 -17.367 1.00 43.47 90 ARG A O 1
ATOM 724 N N . ALA A 1 91 ? -18.509 -14.350 -18.191 1.00 44.22 91 ALA A N 1
ATOM 725 C CA . ALA A 1 91 ? -19.274 -14.787 -19.344 1.00 44.22 91 ALA A CA 1
ATOM 726 C C . ALA A 1 91 ? -18.261 -15.294 -20.385 1.00 44.22 91 ALA A C 1
ATOM 728 O O . ALA A 1 91 ? -17.306 -14.604 -20.727 1.00 44.22 91 ALA A O 1
ATOM 729 N N . LEU A 1 92 ? -18.424 -16.560 -20.754 1.00 44.12 92 LEU A N 1
ATOM 730 C CA . LEU A 1 92 ? -17.602 -17.380 -21.644 1.00 44.12 92 LEU A CA 1
ATOM 731 C C . LEU A 1 92 ? -16.870 -16.619 -22.775 1.00 44.12 92 LEU A C 1
ATOM 733 O O . LEU A 1 92 ? -17.489 -15.896 -23.542 1.00 44.12 92 LEU A O 1
ATOM 737 N N . PHE A 1 93 ? -15.564 -16.901 -22.891 1.00 43.88 93 PHE A N 1
ATOM 738 C CA . PHE A 1 93 ? -14.689 -16.742 -24.063 1.00 43.88 93 PHE A CA 1
ATOM 739 C C . PHE A 1 93 ? -14.740 -15.390 -24.821 1.00 43.88 93 PHE A C 1
ATOM 741 O O . PHE A 1 93 ? -15.482 -15.218 -25.778 1.00 43.88 93 PHE A O 1
ATOM 748 N N . ILE A 1 94 ? -13.777 -14.513 -24.495 1.00 48.47 94 ILE A N 1
ATOM 749 C CA . ILE A 1 94 ? -13.262 -13.423 -25.353 1.00 48.47 94 ILE A CA 1
ATOM 750 C C . ILE A 1 94 ? -14.210 -12.223 -25.556 1.00 48.47 94 ILE A C 1
ATOM 752 O O . ILE A 1 94 ? -14.453 -11.858 -26.688 1.00 48.47 94 ILE A O 1
ATOM 756 N N . VAL A 1 95 ? -14.700 -11.563 -24.500 1.00 47.56 95 VAL A N 1
ATOM 757 C CA . VAL A 1 95 ? -14.937 -10.094 -24.466 1.00 47.56 95 VAL A CA 1
ATOM 758 C C . VAL A 1 95 ? -15.061 -9.683 -22.990 1.00 47.56 95 VAL A C 1
ATOM 760 O O . VAL A 1 95 ? -15.943 -10.172 -22.286 1.00 47.56 95 VAL A O 1
ATOM 763 N N . GLU A 1 96 ? -14.205 -8.779 -22.502 1.00 45.31 96 GLU A N 1
ATOM 764 C CA . GLU A 1 96 ? -14.469 -8.071 -21.240 1.00 45.31 96 GLU A CA 1
ATOM 765 C C . GLU A 1 96 ? -15.623 -7.080 -21.474 1.00 45.31 96 GLU A C 1
ATOM 767 O O . GLU A 1 96 ? -15.515 -6.162 -22.284 1.00 45.31 96 GLU A O 1
ATOM 772 N N . SER A 1 97 ? -16.766 -7.303 -20.818 1.00 49.72 97 SER A N 1
ATOM 773 C CA . SER A 1 97 ? -17.919 -6.396 -20.881 1.00 49.72 97 SER A CA 1
ATOM 774 C C . SER A 1 97 ? -17.649 -5.146 -20.028 1.00 49.72 97 SER A C 1
ATOM 776 O O . SER A 1 97 ? -17.258 -5.300 -18.872 1.00 49.72 97 SER A O 1
ATOM 778 N N . PRO A 1 98 ? -17.909 -3.919 -20.525 1.00 51.41 98 PRO A N 1
ATOM 779 C CA . PRO A 1 98 ? -17.607 -2.662 -19.828 1.00 51.41 98 PRO A CA 1
ATOM 780 C C . PRO A 1 98 ? -18.569 -2.339 -18.667 1.00 51.41 98 PRO A C 1
ATOM 782 O O . PRO A 1 98 ? -18.541 -1.237 -18.125 1.00 51.41 98 PRO A O 1
ATOM 785 N N . TRP A 1 99 ? -19.431 -3.282 -18.284 1.00 50.34 99 TRP A N 1
ATOM 786 C CA . TRP A 1 99 ? -20.452 -3.119 -17.250 1.00 50.34 99 TRP A CA 1
ATOM 787 C C . TRP A 1 99 ? -20.082 -3.929 -16.004 1.00 50.34 99 TRP A C 1
ATOM 789 O O . TRP A 1 99 ? -20.721 -4.928 -15.674 1.00 50.34 99 TRP A O 1
ATOM 799 N N . ASP A 1 100 ? -19.014 -3.497 -15.332 1.00 49.09 100 ASP A N 1
ATOM 800 C CA . ASP A 1 100 ? -18.627 -3.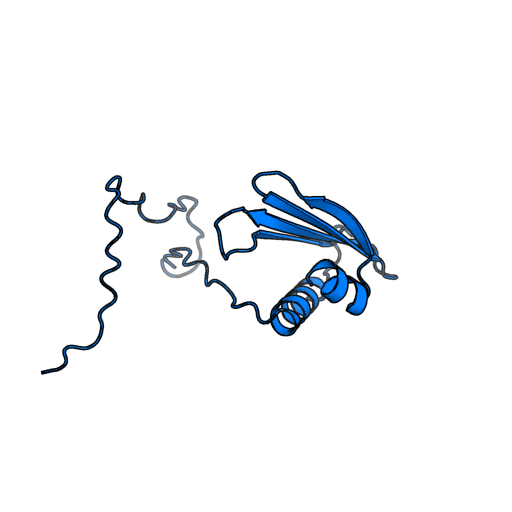974 -14.003 1.00 49.09 100 ASP A CA 1
ATOM 801 C C . ASP A 1 100 ? -19.587 -3.352 -12.977 1.00 49.09 100 ASP A C 1
ATOM 803 O O . ASP A 1 100 ? -19.521 -2.161 -12.673 1.00 49.09 100 ASP A O 1
ATOM 807 N N . SER A 1 101 ? -20.566 -4.126 -12.511 1.00 58.38 101 SER A N 1
ATOM 808 C CA . SER A 1 101 ? -21.429 -3.689 -11.412 1.00 58.38 101 SER A CA 1
ATOM 809 C C . SER A 1 101 ? -20.742 -4.052 -10.105 1.00 58.38 101 SER A C 1
ATOM 811 O O . SER A 1 101 ? -20.515 -5.232 -9.828 1.00 58.38 101 SER A O 1
ATOM 813 N N . PHE A 1 102 ? -20.420 -3.035 -9.301 1.00 47.88 102 PHE A N 1
ATOM 814 C CA . PHE A 1 102 ? -19.978 -3.235 -7.925 1.00 47.88 102 PHE A CA 1
ATOM 815 C C . PHE A 1 102 ? -21.015 -4.068 -7.162 1.00 47.88 102 PHE A C 1
ATOM 817 O O . PHE A 1 102 ? -22.190 -4.079 -7.529 1.00 47.88 102 PHE A O 1
ATOM 824 N N . GLY A 1 103 ? -20.540 -4.812 -6.157 1.00 55.03 103 GLY A N 1
ATOM 825 C CA . GLY A 1 103 ? -21.319 -5.771 -5.371 1.00 55.03 103 GLY A CA 1
ATOM 826 C C . GLY A 1 103 ? -22.663 -5.232 -4.856 1.00 55.03 103 GLY A C 1
ATOM 827 O O . GLY A 1 103 ? -22.949 -4.042 -4.983 1.00 55.03 103 GLY A O 1
ATOM 828 N N . PRO A 1 104 ? -23.514 -6.105 -4.289 1.00 49.81 104 PRO A N 1
ATOM 829 C CA . PRO A 1 104 ? -24.838 -5.698 -3.831 1.00 49.81 104 PRO A CA 1
ATOM 830 C C . PRO A 1 104 ? -24.727 -4.445 -2.958 1.00 49.81 104 PRO A C 1
ATOM 832 O O . PRO A 1 104 ? -23.863 -4.372 -2.084 1.00 49.81 104 PRO A O 1
ATOM 835 N N . VAL A 1 105 ? -25.577 -3.452 -3.237 1.00 54.53 105 VAL A N 1
ATOM 836 C CA . VAL A 1 105 ? -25.688 -2.262 -2.389 1.00 54.53 105 VAL A CA 1
ATOM 837 C C . VAL A 1 105 ? -25.922 -2.769 -0.964 1.00 54.53 105 VAL A C 1
ATOM 839 O O . VAL A 1 105 ? -26.816 -3.605 -0.787 1.00 54.53 105 VAL A O 1
ATOM 842 N N . PRO A 1 106 ? -25.108 -2.355 0.024 1.00 49.12 106 PRO A N 1
ATOM 843 C CA . PRO A 1 106 ? -25.278 -2.838 1.383 1.00 49.12 106 PRO A CA 1
ATOM 844 C C . PRO A 1 106 ? -26.716 -2.551 1.842 1.00 49.12 106 PRO A C 1
ATOM 846 O O . PRO A 1 106 ? -27.261 -1.495 1.496 1.00 49.12 106 PRO A O 1
ATOM 849 N N . PRO A 1 107 ? -27.351 -3.473 2.587 1.00 55.78 107 PRO A N 1
ATOM 850 C CA . PRO A 1 107 ? -28.659 -3.222 3.171 1.00 55.78 107 PRO A CA 1
ATOM 851 C C . PRO A 1 107 ? -28.609 -1.930 3.994 1.00 55.78 107 PRO A C 1
ATOM 853 O O . PRO A 1 107 ? -27.675 -1.714 4.760 1.00 55.78 107 PRO A O 1
ATOM 856 N N . THR A 1 108 ? -29.608 -1.062 3.857 1.00 52.81 108 THR A N 1
ATOM 857 C CA . THR A 1 108 ? -29.705 0.197 4.621 1.00 52.81 108 THR A CA 1
ATOM 858 C C . THR A 1 108 ? -30.112 0.003 6.089 1.00 52.81 108 THR A C 1
ATOM 860 O O . THR A 1 108 ? -30.369 0.984 6.782 1.00 52.81 108 THR A O 1
ATOM 863 N N . ASP A 1 109 ? -30.199 -1.241 6.560 1.00 52.19 109 ASP A N 1
ATOM 864 C CA . ASP A 1 109 ? -30.653 -1.605 7.904 1.00 52.19 109 ASP A CA 1
ATOM 865 C C . ASP A 1 109 ? -29.440 -1.790 8.846 1.00 52.19 109 ASP A C 1
ATOM 867 O O . ASP A 1 109 ? -28.511 -2.515 8.484 1.00 52.19 109 ASP A O 1
ATOM 871 N N . PRO A 1 110 ? -29.390 -1.151 10.033 1.00 51.31 110 PRO A N 1
ATOM 872 C CA . PRO A 1 110 ? -28.239 -1.231 10.942 1.00 51.31 110 PRO A CA 1
ATOM 873 C C . PRO A 1 110 ? -28.068 -2.579 11.667 1.00 51.31 110 PRO A C 1
ATOM 875 O O . PRO A 1 110 ? -27.078 -2.750 12.381 1.00 51.31 110 PRO A O 1
ATOM 878 N N . ASP A 1 111 ? -28.985 -3.537 11.510 1.00 49.12 111 ASP A N 1
ATOM 879 C CA . ASP A 1 111 ? -28.895 -4.848 12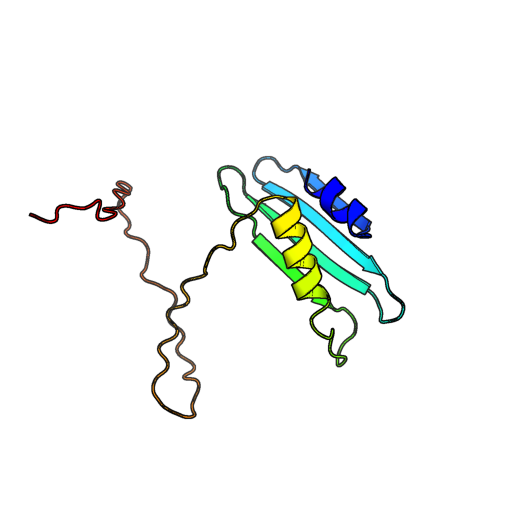.165 1.00 49.12 111 ASP A CA 1
ATOM 880 C C . ASP A 1 111 ? -28.096 -5.841 11.296 1.00 49.12 111 ASP A C 1
ATOM 882 O O . ASP A 1 111 ? -28.646 -6.695 10.599 1.00 49.12 111 ASP A O 1
ATOM 886 N N . TYR A 1 112 ? -26.763 -5.719 11.316 1.00 50.16 112 TYR A N 1
ATOM 887 C CA . TYR A 1 112 ? -25.844 -6.683 10.696 1.00 50.16 112 TYR A CA 1
ATOM 888 C C . TYR A 1 112 ? -25.818 -7.999 11.487 1.00 50.16 112 TYR A C 1
ATOM 890 O O . TYR A 1 112 ? -24.821 -8.357 12.116 1.00 50.16 112 TYR A O 1
ATOM 898 N N . ARG A 1 113 ? -26.900 -8.775 11.428 1.00 41.50 113 ARG A N 1
ATOM 899 C CA . ARG A 1 113 ? -26.828 -10.208 11.715 1.00 41.50 113 ARG A CA 1
ATOM 900 C C . ARG A 1 113 ? -26.256 -10.898 10.484 1.00 41.50 113 ARG A C 1
ATOM 902 O O . ARG A 1 113 ? -26.991 -11.300 9.587 1.00 41.50 113 ARG A O 1
ATOM 909 N N . TYR A 1 114 ? -24.931 -11.025 10.439 1.00 44.94 114 TYR A N 1
ATOM 910 C CA . TYR A 1 114 ? -24.286 -12.030 9.599 1.00 44.94 114 TYR A CA 1
ATOM 911 C C . TYR A 1 114 ? -24.807 -13.397 10.052 1.00 44.94 114 TYR A C 1
ATOM 913 O O . TYR A 1 114 ? -24.303 -13.980 11.009 1.00 44.94 114 TYR A O 1
ATOM 921 N N . GLY A 1 115 ? -25.854 -13.886 9.388 1.00 44.34 115 GLY A N 1
ATOM 922 C CA . GLY A 1 115 ? -2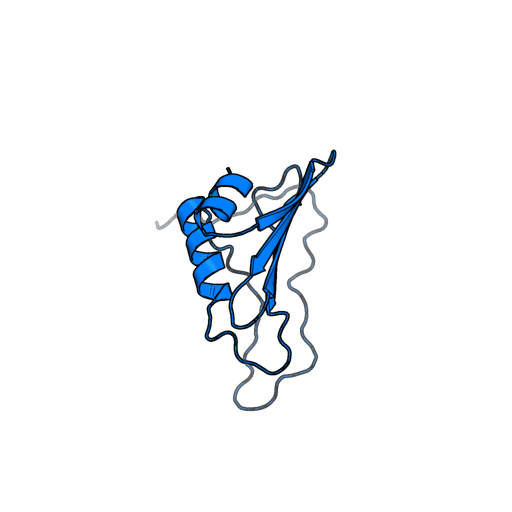6.235 -15.291 9.401 1.00 44.34 115 GLY A CA 1
ATOM 923 C C . GLY A 1 115 ? -25.156 -16.083 8.677 1.00 44.34 115 GLY A C 1
ATOM 924 O O . GLY A 1 115 ? -25.338 -16.492 7.538 1.00 44.34 115 GLY A O 1
ATOM 925 N N . ILE A 1 116 ? -23.991 -16.198 9.311 1.00 40.53 116 ILE A N 1
ATOM 926 C CA . ILE A 1 116 ? -23.036 -17.250 9.010 1.00 40.53 116 ILE A CA 1
ATOM 927 C C . ILE A 1 116 ? -23.720 -18.521 9.494 1.00 40.53 116 ILE A C 1
ATOM 929 O O . ILE A 1 116 ? -23.954 -18.675 10.692 1.00 40.53 116 ILE A O 1
ATOM 933 N N . ASP A 1 117 ? -24.097 -19.363 8.534 1.00 48.38 117 ASP A N 1
ATOM 934 C CA . ASP A 1 117 ? -24.409 -20.773 8.734 1.00 48.38 117 ASP A CA 1
ATOM 935 C C . ASP A 1 117 ? -23.350 -21.381 9.665 1.00 48.38 117 ASP A C 1
ATOM 937 O O . ASP A 1 117 ? -22.229 -21.681 9.253 1.00 48.38 117 ASP A O 1
ATOM 941 N N . LEU A 1 118 ? -23.695 -21.509 10.943 1.00 40.50 118 LEU A N 1
ATOM 942 C CA . LEU A 1 118 ? -23.037 -22.410 11.871 1.00 40.50 118 LEU A CA 1
ATOM 943 C C . LEU A 1 118 ? -23.915 -23.655 11.915 1.00 40.50 118 LEU A C 1
ATOM 945 O O . LEU A 1 118 ? -24.932 -23.669 12.598 1.00 40.50 118 LEU A O 1
ATOM 949 N N . ASP A 1 119 ? -23.538 -24.636 11.100 1.00 45.75 119 ASP A N 1
ATOM 950 C CA . ASP A 1 119 ? -23.819 -26.065 11.230 1.00 45.75 119 ASP A CA 1
ATOM 951 C C . ASP A 1 119 ? -25.083 -26.460 12.021 1.00 45.75 119 ASP A C 1
ATOM 953 O O . ASP A 1 119 ? -25.020 -26.785 13.205 1.00 45.75 119 ASP A O 1
ATOM 957 N N . GLU A 1 120 ? -26.215 -26.591 11.328 1.00 41.06 120 GLU A N 1
ATOM 958 C CA . GLU A 1 120 ? -27.242 -27.570 11.708 1.00 41.06 120 GLU A CA 1
ATOM 959 C C . GLU A 1 120 ? -27.384 -28.604 10.587 1.00 41.06 120 GLU A C 1
ATOM 961 O O . GLU A 1 120 ? -28.321 -28.598 9.788 1.00 41.06 120 GLU A O 1
ATOM 966 N N . ALA A 1 121 ? -26.410 -29.514 10.518 1.00 38.56 121 ALA A N 1
ATOM 967 C CA . ALA A 1 121 ? -26.653 -30.827 9.940 1.00 38.56 121 ALA A CA 1
ATOM 968 C C . ALA A 1 121 ? -27.419 -31.659 10.983 1.00 38.56 121 ALA A C 1
ATOM 970 O O . ALA A 1 121 ? -26.889 -31.947 12.057 1.00 38.56 121 ALA A O 1
ATOM 971 N N . GLN A 1 122 ? -28.678 -31.978 10.662 1.00 39.78 122 GLN A N 1
ATOM 972 C CA . GLN A 1 122 ? -29.499 -32.991 11.340 1.00 39.78 122 GLN A CA 1
ATOM 973 C C . GLN A 1 122 ? -28.826 -34.365 11.375 1.00 39.78 122 GLN A C 1
ATOM 975 O O . GLN A 1 122 ? -28.178 -34.733 10.366 1.00 39.78 122 GLN A O 1
#

Organism: NCBI:txid1737510

Radius of gyration: 19.19 Å; chains: 1; bounding box: 50×44×40 Å